Protein AF-A0A1E5IM64-F1 (afdb_monomer)

Sequence (85 aa):
MDRYGTFKNLRIIPKEPMTGEESFTLAGILLFGKDEIIAAAVPAFRIDLIKRVDNYDRLDLRTNLIDAYEIVNKEYLGNSLPDLL

Mean predicted aligned error: 8.95 Å

Organism: Endomicrobium trichonymphae (NCBI:txid1408204)

Solvent-accessible surface area (backbone atoms only — not comparable to full-atom values): 5230 Å² total; per-residue (Å²): 134,59,75,68,60,54,38,47,75,70,55,26,46,43,64,41,89,88,80,65,47,75,45,72,32,71,67,36,35,45,48,71,30,52,44,70,55,35,45,70,77,41,69,84,60,66,48,81,45,75,47,80,87,82,71,71,58,69,46,82,42,69,62,21,56,52,60,49,47,52,50,45,41,61,78,73,51,60,83,72,68,74,94,82,127

Structure (mmCIF, N/CA/C/O backbone):
data_AF-A0A1E5IM64-F1
#
_entry.id   AF-A0A1E5IM64-F1
#
loop_
_atom_site.group_PDB
_atom_site.id
_atom_site.type_symbol
_atom_site.label_atom_id
_atom_site.label_alt_id
_atom_site.label_comp_id
_atom_site.label_asym_id
_atom_site.label_entity_id
_atom_site.label_seq_id
_atom_site.pdbx_PDB_ins_code
_atom_site.Cartn_x
_atom_site.Cartn_y
_atom_site.Cartn_z
_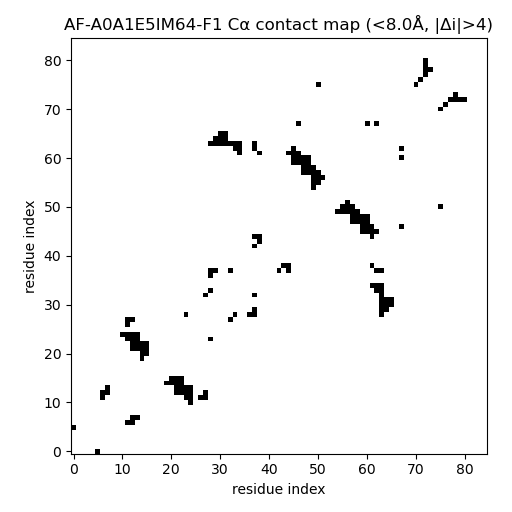atom_site.occupancy
_atom_site.B_iso_or_equiv
_atom_site.auth_seq_id
_atom_site.auth_comp_id
_atom_site.auth_asym_id
_atom_site.auth_atom_id
_atom_site.pdbx_PDB_model_num
ATOM 1 N N . MET A 1 1 ? 3.801 -15.447 18.630 1.00 52.38 1 MET A N 1
ATOM 2 C CA . MET A 1 1 ? 3.151 -14.122 18.729 1.00 52.38 1 MET A CA 1
ATOM 3 C C . MET A 1 1 ? 1.820 -14.199 18.011 1.00 52.38 1 MET A C 1
ATOM 5 O O . MET A 1 1 ? 1.771 -14.790 16.938 1.00 52.38 1 MET A O 1
ATOM 9 N N . ASP A 1 2 ? 0.748 -13.690 18.612 1.00 72.75 2 ASP A N 1
ATOM 10 C CA . ASP A 1 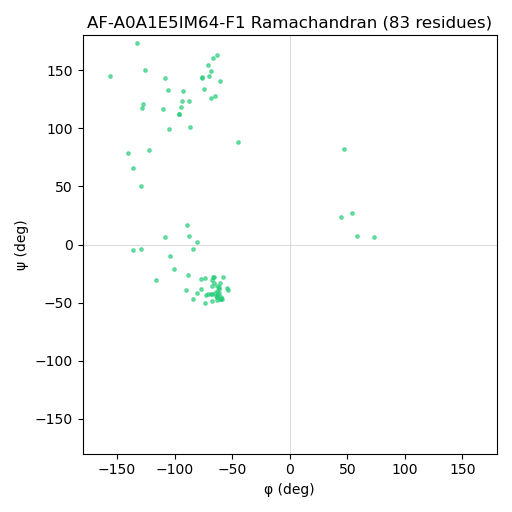2 ? -0.551 -13.591 17.952 1.00 72.75 2 ASP A CA 1
ATOM 11 C C . ASP A 1 2 ? -0.535 -12.421 16.954 1.00 72.75 2 ASP A C 1
ATOM 13 O O . ASP A 1 2 ? 0.102 -11.393 17.175 1.00 72.75 2 ASP A O 1
ATOM 17 N N . ARG A 1 3 ? -1.218 -12.569 15.813 1.00 60.28 3 ARG A N 1
ATOM 18 C CA . ARG A 1 3 ? -1.252 -11.511 14.784 1.00 60.28 3 ARG A CA 1
ATOM 19 C C . ARG A 1 3 ? -1.851 -10.208 15.331 1.00 60.28 3 ARG A C 1
ATOM 21 O O . ARG A 1 3 ? -1.414 -9.128 14.954 1.00 60.28 3 ARG A O 1
ATOM 28 N N . TYR A 1 4 ? -2.802 -10.318 16.257 1.00 61.66 4 TYR A N 1
ATOM 29 C CA . TYR A 1 4 ? -3.477 -9.184 16.891 1.00 61.66 4 TYR A CA 1
ATOM 30 C C . TYR A 1 4 ? -2.550 -8.360 17.799 1.00 61.66 4 TYR A C 1
ATOM 32 O O . TYR A 1 4 ? -2.558 -7.129 17.723 1.00 61.66 4 TYR A O 1
ATOM 40 N N . GLY A 1 5 ? -1.700 -9.006 18.604 1.00 67.31 5 GLY A N 1
ATOM 41 C CA . GLY A 1 5 ? -0.716 -8.319 19.443 1.00 67.31 5 GLY A CA 1
ATOM 42 C C . GLY A 1 5 ? 0.297 -7.501 18.638 1.00 67.31 5 GLY A C 1
ATOM 43 O O . GLY A 1 5 ? 0.644 -6.388 19.036 1.00 67.31 5 GLY A O 1
ATOM 44 N N . THR A 1 6 ? 0.711 -7.989 17.463 1.00 70.31 6 THR A N 1
ATOM 45 C CA . THR A 1 6 ? 1.642 -7.270 16.576 1.00 70.31 6 THR A CA 1
ATOM 46 C C . THR A 1 6 ? 1.056 -5.947 16.074 1.00 70.31 6 THR A C 1
ATOM 48 O O . THR A 1 6 ? 1.705 -4.905 16.180 1.00 70.31 6 THR A O 1
ATOM 51 N N . PHE A 1 7 ? -0.190 -5.945 15.589 1.00 68.56 7 PHE A N 1
ATOM 52 C CA . PHE A 1 7 ? -0.829 -4.727 15.070 1.00 68.56 7 PHE A CA 1
ATOM 53 C C . PHE A 1 7 ? -1.117 -3.685 16.158 1.00 68.56 7 PHE A C 1
ATOM 55 O O . PHE A 1 7 ? -1.055 -2.481 15.894 1.00 68.56 7 PHE A O 1
ATOM 62 N N . LYS A 1 8 ? -1.372 -4.129 17.393 1.00 62.47 8 LYS A N 1
ATOM 63 C CA . LYS A 1 8 ? -1.544 -3.240 18.548 1.00 62.47 8 LYS A CA 1
ATOM 64 C C . LYS A 1 8 ? -0.237 -2.542 18.934 1.00 62.47 8 LYS A C 1
ATOM 66 O O . LYS A 1 8 ? -0.236 -1.333 19.161 1.00 62.47 8 LYS A O 1
ATOM 71 N N . ASN A 1 9 ? 0.881 -3.271 18.934 1.00 68.69 9 ASN A N 1
ATOM 72 C CA . ASN A 1 9 ? 2.205 -2.713 19.237 1.00 68.69 9 ASN A CA 1
ATOM 73 C C . ASN A 1 9 ? 2.675 -1.702 18.180 1.00 68.69 9 ASN A C 1
ATOM 75 O O . ASN A 1 9 ? 3.318 -0.711 18.517 1.00 68.69 9 ASN A O 1
ATOM 79 N N . LEU A 1 10 ? 2.296 -1.907 16.917 1.00 74.00 10 LEU A N 1
ATOM 80 C CA . LEU A 1 10 ? 2.569 -0.977 15.816 1.00 74.00 10 LEU A CA 1
ATOM 81 C C . LEU A 1 10 ? 1.594 0.217 15.760 1.00 74.00 10 LEU A C 1
ATOM 83 O O . LEU A 1 10 ? 1.693 1.039 14.853 1.00 74.00 10 LEU A O 1
ATOM 87 N N . ARG A 1 11 ? 0.644 0.327 16.707 1.00 73.88 11 ARG A N 1
ATOM 88 C CA . ARG A 1 11 ? -0.447 1.328 16.719 1.00 73.88 11 ARG A CA 1
ATOM 89 C C . ARG A 1 11 ? -1.286 1.340 15.435 1.00 73.88 11 ARG A C 1
ATOM 91 O O . ARG A 1 11 ? -1.883 2.357 15.096 1.00 73.88 11 ARG A O 1
ATOM 98 N N . ILE A 1 12 ? -1.368 0.209 14.738 1.00 79.12 12 ILE A N 1
ATOM 99 C CA . ILE A 1 12 ? -2.126 0.081 13.488 1.00 79.12 12 ILE A CA 1
ATOM 100 C C . ILE A 1 12 ? -3.630 -0.029 13.764 1.00 79.12 12 ILE A C 1
ATOM 102 O O . ILE A 1 12 ? -4.425 0.451 12.956 1.00 79.12 12 ILE A O 1
ATOM 106 N N . ILE A 1 13 ? -3.996 -0.594 14.917 1.00 77.00 13 ILE A N 1
ATOM 107 C CA . ILE A 1 13 ? -5.376 -0.723 15.400 1.00 77.00 13 ILE A CA 1
ATOM 108 C C . ILE A 1 13 ? -5.483 -0.027 16.768 1.00 77.00 13 ILE A C 1
ATOM 110 O O . ILE A 1 13 ? -5.329 -0.675 17.809 1.00 77.00 13 ILE A O 1
ATOM 114 N N . PRO A 1 14 ? -5.634 1.307 16.818 1.00 73.50 14 PRO A N 1
ATOM 115 C CA . PRO A 1 14 ? -5.937 2.006 18.053 1.00 73.50 14 PRO A CA 1
ATOM 116 C C . PRO A 1 14 ? -7.364 1.696 18.505 1.00 73.50 14 PRO A C 1
ATOM 118 O O . PRO A 1 14 ? -8.288 1.582 17.700 1.00 73.50 14 PRO A O 1
ATOM 121 N N . LYS A 1 15 ? -7.534 1.627 19.823 1.00 78.06 15 LYS A N 1
ATOM 122 C CA . LYS A 1 15 ? -8.847 1.672 20.456 1.00 78.06 15 LYS A CA 1
ATOM 123 C C . LYS A 1 15 ? -9.211 3.133 20.693 1.00 78.06 15 LYS A C 1
ATOM 125 O O . LYS A 1 15 ? -8.442 3.852 21.334 1.00 78.06 15 LYS A O 1
ATOM 130 N N . GLU A 1 16 ? -10.344 3.566 20.162 1.00 76.56 16 GLU A N 1
ATOM 131 C CA . GLU A 1 16 ? -10.839 4.927 20.339 1.00 76.56 16 GLU A CA 1
ATOM 132 C C . GLU A 1 16 ? -11.241 5.125 21.823 1.00 76.56 16 GLU A C 1
ATOM 134 O O . GLU A 1 16 ? -11.957 4.283 22.377 1.00 76.56 16 GLU A O 1
ATOM 139 N N . PRO A 1 17 ? -10.725 6.156 22.524 1.00 65.69 17 PRO A N 1
ATOM 140 C CA . PRO A 1 17 ? -10.922 6.297 23.971 1.00 65.69 17 PRO A CA 1
ATOM 141 C C . PRO A 1 17 ? -12.362 6.576 24.418 1.00 65.69 17 PRO A C 1
ATOM 143 O O . PRO A 1 17 ? -12.713 6.253 25.551 1.00 65.69 17 PRO A O 1
ATOM 146 N N . MET A 1 18 ? -13.171 7.207 23.571 1.00 72.88 18 MET A N 1
ATOM 147 C CA . MET A 1 18 ? -14.538 7.634 23.862 1.00 72.88 18 MET A CA 1
ATOM 148 C C . MET A 1 18 ? -15.587 6.572 23.512 1.00 72.88 18 MET A C 1
ATOM 150 O O . MET A 1 18 ? -16.546 6.404 24.262 1.00 72.88 18 MET A O 1
ATOM 154 N N . THR A 1 19 ? -15.422 5.848 22.405 1.00 76.94 19 THR A N 1
ATOM 155 C CA . THR A 1 19 ? -16.375 4.837 21.916 1.00 76.94 19 THR A CA 1
ATOM 156 C C . THR A 1 19 ? -15.938 3.413 22.247 1.00 76.94 19 THR A C 1
ATOM 158 O O . THR A 1 19 ? -16.763 2.504 22.300 1.00 76.94 19 THR A O 1
ATOM 161 N N . GLY A 1 20 ? -14.645 3.199 22.504 1.00 75.12 20 GLY A N 1
ATOM 162 C CA . GLY A 1 20 ? -14.070 1.874 22.715 1.00 75.12 20 GLY A CA 1
ATOM 163 C C . GLY A 1 20 ? -13.954 1.040 21.438 1.00 75.12 20 GLY A C 1
ATOM 164 O O . GLY A 1 20 ? -13.585 -0.132 21.530 1.00 75.12 20 GLY A O 1
ATOM 165 N N . GLU A 1 21 ? -14.249 1.619 20.274 1.00 79.12 21 GLU A N 1
ATOM 166 C CA . GLU A 1 21 ? -14.172 0.937 18.987 1.00 79.12 21 GLU A CA 1
ATOM 167 C C . GLU A 1 21 ? -12.723 0.796 18.517 1.00 79.12 21 GLU A C 1
ATOM 169 O O . GLU A 1 21 ? -11.883 1.679 18.709 1.00 79.12 21 GLU A O 1
ATOM 174 N N . GLU A 1 22 ? -12.424 -0.335 17.888 1.00 77.94 22 GLU A N 1
ATOM 175 C CA . GLU A 1 22 ? -11.151 -0.564 17.214 1.00 77.94 22 GLU A CA 1
ATOM 176 C C . GLU A 1 22 ? -11.301 -0.186 15.742 1.00 77.94 22 GLU A C 1
ATOM 178 O O . GLU A 1 22 ? -12.160 -0.713 15.036 1.00 77.94 22 GLU A O 1
ATOM 183 N N . SER A 1 23 ? -10.460 0.731 15.274 1.00 76.38 23 SER A N 1
ATOM 184 C CA . SER A 1 23 ? -10.427 1.143 13.871 1.00 76.38 23 SER A CA 1
ATOM 185 C C . SER A 1 23 ? -9.020 1.000 13.316 1.00 76.38 23 SER A C 1
ATOM 187 O O . SER A 1 23 ? -8.032 1.099 14.044 1.00 76.38 23 SER A O 1
ATOM 189 N N . PHE A 1 24 ? -8.912 0.742 12.015 1.00 82.88 24 PHE A N 1
ATOM 190 C CA . PHE A 1 24 ? -7.617 0.768 11.351 1.00 82.88 24 PHE A CA 1
ATOM 191 C C . PHE A 1 24 ? -7.167 2.212 11.175 1.00 82.88 24 PHE A C 1
ATOM 193 O O . PHE A 1 24 ? -7.921 3.066 10.709 1.00 82.88 24 PHE A O 1
ATOM 200 N N . THR A 1 25 ? -5.908 2.480 11.500 1.00 90.06 25 THR A N 1
ATOM 201 C CA . THR A 1 25 ? -5.293 3.749 11.111 1.00 90.06 25 THR A CA 1
ATOM 202 C C . THR A 1 25 ? -5.154 3.835 9.600 1.00 90.06 25 THR A C 1
ATOM 204 O O . THR A 1 25 ? -5.073 2.822 8.901 1.00 90.06 25 THR A O 1
ATOM 207 N N . LEU A 1 26 ? -4.997 5.061 9.105 1.00 90.50 26 LEU A N 1
ATOM 208 C CA . LEU A 1 26 ? -4.614 5.288 7.719 1.00 90.50 26 LEU A CA 1
ATOM 209 C C . LEU A 1 26 ? -3.325 4.533 7.345 1.00 90.50 26 LEU A C 1
ATOM 211 O O . LEU A 1 26 ? -3.248 3.977 6.258 1.00 90.50 26 LEU A O 1
ATOM 215 N N . ALA A 1 27 ? -2.344 4.437 8.249 1.00 89.81 27 ALA A N 1
ATOM 216 C CA . ALA A 1 27 ? -1.138 3.643 8.009 1.00 89.81 27 ALA A CA 1
ATOM 217 C C . ALA A 1 27 ? -1.462 2.153 7.806 1.00 89.81 27 ALA A C 1
ATOM 219 O O . ALA A 1 27 ? -0.933 1.532 6.892 1.00 89.81 27 ALA A O 1
ATOM 220 N N . GLY A 1 28 ? -2.375 1.595 8.606 1.00 90.12 28 GLY A N 1
ATOM 221 C CA . GLY A 1 28 ? -2.872 0.230 8.418 1.00 90.12 28 GLY A CA 1
ATOM 222 C C . GLY A 1 28 ? -3.545 0.020 7.069 1.00 90.12 28 GLY A C 1
ATOM 223 O O . GLY A 1 28 ? -3.263 -0.960 6.386 1.00 90.12 28 GLY A O 1
ATOM 224 N N . ILE A 1 29 ? -4.393 0.970 6.674 1.00 93.19 29 ILE A N 1
ATOM 225 C CA . ILE A 1 29 ? -5.093 0.947 5.388 1.00 93.19 29 ILE A CA 1
ATOM 226 C C . ILE A 1 29 ? -4.099 1.031 4.224 1.00 93.19 29 ILE A C 1
ATOM 228 O O . ILE A 1 29 ? -4.214 0.261 3.281 1.00 93.19 29 ILE A O 1
ATOM 232 N N . LEU A 1 30 ? -3.099 1.912 4.282 1.00 94.69 30 LEU A N 1
ATOM 233 C CA . LEU A 1 30 ? -2.125 2.057 3.197 1.00 94.69 30 LEU A CA 1
ATOM 234 C C . LEU A 1 30 ? -1.116 0.904 3.130 1.00 94.69 30 LEU A C 1
ATOM 236 O O . LEU A 1 30 ? -0.622 0.612 2.048 1.00 94.69 30 LEU A O 1
ATOM 240 N N . LEU A 1 31 ? -0.798 0.252 4.253 1.00 93.62 31 LEU A N 1
ATOM 241 C CA . LEU A 1 31 ? 0.122 -0.890 4.282 1.00 93.62 31 LEU A CA 1
ATOM 242 C C . LEU A 1 31 ? -0.551 -2.204 3.869 1.00 93.62 31 LEU A C 1
ATOM 244 O O . LEU A 1 31 ? 0.063 -2.982 3.153 1.00 93.62 31 LEU A O 1
ATOM 248 N N . PHE A 1 32 ? -1.781 -2.458 4.327 1.00 92.38 32 PHE A N 1
ATOM 249 C CA . PHE A 1 32 ? -2.428 -3.777 4.222 1.00 92.38 32 PHE A CA 1
ATOM 250 C C . PHE A 1 32 ? -3.843 -3.743 3.628 1.00 92.38 32 PHE A C 1
ATOM 252 O O . PHE A 1 32 ? -4.487 -4.786 3.505 1.00 92.38 32 PHE A O 1
ATOM 259 N N . GLY A 1 33 ? -4.383 -2.561 3.334 1.00 93.38 33 GLY A N 1
ATOM 260 C CA . GLY A 1 33 ? -5.726 -2.422 2.784 1.00 93.38 33 GLY A CA 1
ATOM 261 C C . GLY A 1 33 ? -5.819 -2.968 1.363 1.00 93.38 33 GLY A C 1
ATOM 262 O O . GLY A 1 33 ? -4.866 -2.911 0.591 1.00 93.38 33 GLY A O 1
ATOM 263 N N . LYS A 1 34 ? -7.001 -3.471 1.005 1.00 96.12 34 LYS A N 1
ATOM 264 C CA . LYS A 1 34 ? -7.319 -3.776 -0.393 1.00 96.12 34 LYS A CA 1
ATOM 265 C C . LYS A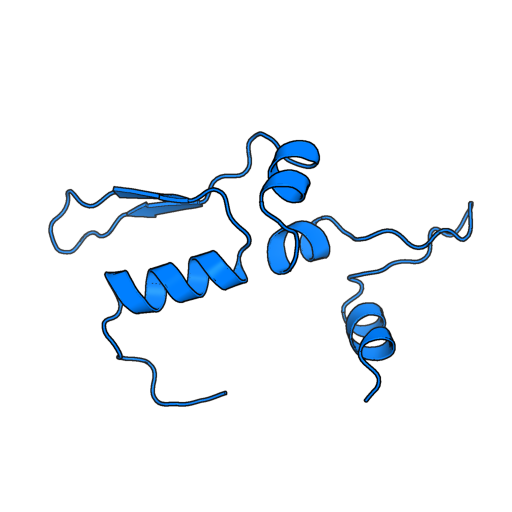 1 34 ? -7.503 -2.487 -1.185 1.00 96.12 34 LYS A C 1
ATOM 267 O O . LYS A 1 34 ? -7.936 -1.479 -0.620 1.00 96.12 34 LYS A O 1
ATOM 272 N N . ASP A 1 35 ? -7.273 -2.554 -2.487 1.00 97.44 35 ASP A N 1
ATOM 273 C CA . ASP A 1 35 ? -7.374 -1.409 -3.393 1.00 97.44 35 ASP A CA 1
ATOM 274 C C . ASP A 1 35 ? -8.734 -0.704 -3.297 1.00 97.44 35 ASP A C 1
ATOM 276 O O . ASP A 1 35 ? -8.781 0.525 -3.261 1.00 97.44 35 ASP A O 1
ATOM 280 N N . GLU A 1 36 ? -9.844 -1.442 -3.153 1.00 97.00 36 GLU A N 1
ATOM 281 C CA . GLU A 1 36 ? -11.171 -0.820 -3.031 1.00 97.00 36 GLU A CA 1
ATOM 282 C C . GLU A 1 36 ? -11.327 -0.039 -1.718 1.00 97.00 36 GLU A C 1
ATOM 284 O O . GLU A 1 36 ? -11.952 1.022 -1.687 1.00 97.00 36 GLU A O 1
ATOM 289 N N . ILE A 1 37 ? -10.729 -0.540 -0.632 1.00 95.94 37 ILE A N 1
ATOM 290 C CA . ILE A 1 37 ? -10.742 0.123 0.677 1.00 95.94 37 ILE A CA 1
ATOM 291 C C . ILE A 1 37 ? -9.863 1.371 0.648 1.00 95.94 37 ILE A C 1
ATOM 293 O O . ILE A 1 37 ? -10.270 2.416 1.155 1.00 95.94 37 ILE A O 1
ATOM 297 N N . ILE A 1 38 ? -8.685 1.291 0.027 1.00 96.25 38 ILE A N 1
ATOM 298 C CA . ILE A 1 38 ? -7.793 2.442 -0.147 1.00 96.25 38 ILE A CA 1
ATOM 299 C C . ILE A 1 38 ? -8.469 3.503 -1.016 1.00 96.25 38 ILE A C 1
ATOM 301 O O . ILE A 1 38 ? -8.468 4.672 -0.644 1.00 96.25 38 ILE A O 1
ATOM 305 N N . ALA A 1 39 ? -9.102 3.113 -2.125 1.00 96.44 39 ALA A N 1
ATOM 306 C CA . ALA A 1 39 ? -9.815 4.033 -3.005 1.00 96.44 39 ALA A CA 1
ATOM 307 C C . ALA A 1 39 ? -11.009 4.705 -2.309 1.00 96.44 39 ALA A C 1
ATOM 309 O O . ALA A 1 39 ? -11.270 5.881 -2.555 1.00 96.44 39 ALA A O 1
ATOM 310 N N . ALA A 1 40 ? -11.712 3.992 -1.424 1.00 95.81 40 ALA A N 1
ATOM 311 C CA . ALA A 1 40 ? -12.802 4.558 -0.635 1.00 95.81 40 ALA A CA 1
ATOM 312 C C . ALA A 1 40 ? -12.299 5.505 0.470 1.00 95.81 40 ALA A C 1
ATOM 314 O O . ALA A 1 40 ? -12.865 6.579 0.666 1.00 95.81 40 ALA A O 1
ATOM 315 N N . ALA A 1 41 ? -11.237 5.124 1.186 1.00 93.69 41 ALA A N 1
ATOM 316 C CA . ALA A 1 41 ? -10.700 5.899 2.304 1.00 93.69 41 ALA A CA 1
ATOM 317 C C . ALA A 1 41 ? -9.875 7.113 1.846 1.00 93.69 41 ALA A C 1
ATOM 319 O O . ALA A 1 41 ? -9.936 8.177 2.462 1.00 93.69 41 ALA A O 1
ATOM 320 N N . VAL A 1 42 ? -9.097 6.962 0.770 1.00 95.00 42 VAL A N 1
ATOM 321 C CA . VAL A 1 42 ? -8.208 7.987 0.207 1.00 95.00 42 VAL A CA 1
ATOM 322 C C . VAL A 1 42 ? -8.260 7.945 -1.331 1.00 95.00 42 VAL A C 1
ATOM 324 O O . VAL A 1 42 ? -7.331 7.460 -1.977 1.00 95.00 42 VAL A O 1
ATOM 327 N N . PRO A 1 43 ? -9.303 8.516 -1.964 1.00 94.31 43 PRO A N 1
ATOM 328 C CA . PRO A 1 43 ? -9.486 8.458 -3.424 1.00 94.31 43 PRO A CA 1
ATOM 329 C C . PRO A 1 43 ? -8.324 9.044 -4.243 1.00 94.31 43 PRO A C 1
ATOM 331 O O . PRO A 1 43 ? -8.078 8.658 -5.390 1.00 94.31 43 PRO A O 1
ATOM 334 N N . ALA A 1 44 ? -7.605 10.000 -3.652 1.00 94.56 44 ALA A N 1
ATOM 335 C CA . ALA A 1 44 ? -6.458 10.662 -4.263 1.00 94.56 44 ALA A CA 1
ATOM 336 C C . ALA A 1 44 ? -5.139 9.883 -4.105 1.00 94.56 44 ALA A C 1
ATOM 338 O O . ALA A 1 44 ? -4.119 10.324 -4.635 1.00 94.56 44 ALA A O 1
ATOM 339 N N . PHE A 1 45 ? -5.135 8.758 -3.382 1.00 95.69 45 PHE A N 1
ATOM 340 C CA . PHE A 1 45 ? -3.929 7.966 -3.184 1.00 95.69 45 P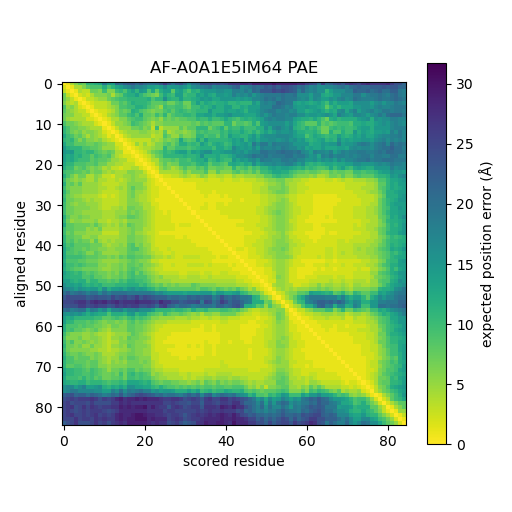HE A CA 1
ATOM 341 C C . PHE A 1 45 ? -3.445 7.376 -4.511 1.00 95.69 45 PHE A C 1
ATOM 343 O O . PHE A 1 45 ? -4.198 6.751 -5.262 1.00 95.69 45 PHE A O 1
ATOM 350 N N . ARG A 1 46 ? -2.169 7.614 -4.799 1.00 94.69 46 ARG A N 1
ATOM 351 C CA . ARG A 1 46 ? -1.449 7.098 -5.960 1.00 94.69 46 ARG A CA 1
ATOM 352 C C . ARG A 1 46 ? 0.038 7.086 -5.650 1.00 94.69 46 ARG A C 1
ATOM 354 O O . ARG A 1 46 ? 0.535 7.991 -4.979 1.00 94.69 46 ARG A O 1
ATOM 361 N N . ILE A 1 47 ? 0.731 6.087 -6.171 1.00 94.31 47 ILE A N 1
ATOM 362 C CA . ILE A 1 47 ? 2.187 5.988 -6.123 1.00 94.31 47 ILE A CA 1
ATOM 363 C C . ILE A 1 47 ? 2.675 6.194 -7.55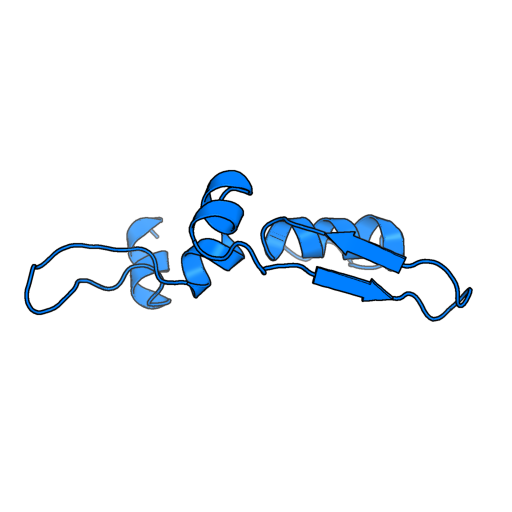2 1.00 94.31 47 ILE A C 1
ATOM 365 O O . ILE A 1 47 ? 2.325 5.433 -8.448 1.00 94.31 47 ILE A O 1
ATOM 369 N N . ASP A 1 48 ? 3.434 7.263 -7.756 1.00 91.25 48 ASP A N 1
ATOM 370 C CA . ASP A 1 48 ? 3.920 7.698 -9.061 1.00 91.25 48 ASP A CA 1
ATOM 371 C C . ASP A 1 48 ? 5.405 7.344 -9.172 1.00 91.25 48 ASP A C 1
ATOM 373 O O . ASP A 1 48 ? 6.265 8.001 -8.576 1.00 91.25 48 ASP A O 1
ATOM 377 N N . LEU A 1 49 ? 5.697 6.240 -9.855 1.00 87.81 49 LEU A N 1
ATOM 378 C CA . LEU A 1 49 ? 7.044 5.701 -9.997 1.00 87.81 49 LEU A CA 1
ATOM 379 C C . LEU A 1 49 ? 7.688 6.235 -11.272 1.00 87.81 49 LEU A C 1
ATOM 381 O O . LEU A 1 49 ? 7.096 6.185 -12.348 1.00 87.81 49 LEU A O 1
ATOM 385 N N . ILE A 1 50 ? 8.930 6.708 -11.156 1.00 84.44 50 ILE A N 1
ATOM 386 C CA . ILE A 1 50 ? 9.714 7.240 -12.275 1.00 84.44 50 ILE A CA 1
ATOM 387 C C . ILE A 1 50 ? 11.075 6.544 -12.297 1.00 84.44 50 ILE A C 1
ATOM 389 O O . ILE A 1 50 ? 11.878 6.719 -11.376 1.00 84.44 50 ILE A O 1
ATOM 393 N N . LYS A 1 51 ? 11.377 5.813 -13.376 1.00 80.69 51 LYS A N 1
ATOM 394 C CA . LYS A 1 51 ? 12.701 5.212 -13.601 1.00 80.69 51 LYS A CA 1
ATOM 395 C C . LYS A 1 51 ? 13.554 6.103 -14.489 1.00 80.69 51 LYS A C 1
ATOM 397 O O . LYS A 1 51 ? 13.304 6.261 -15.678 1.00 80.69 51 LYS A O 1
ATOM 402 N N . ARG A 1 52 ? 14.614 6.663 -13.906 1.00 73.25 52 ARG A N 1
ATOM 403 C CA . ARG A 1 52 ? 15.530 7.610 -14.573 1.00 73.25 52 ARG A CA 1
ATOM 404 C C . ARG A 1 52 ? 16.708 6.952 -15.308 1.00 73.25 52 ARG A C 1
ATOM 406 O O . ARG A 1 52 ? 17.683 7.634 -15.591 1.00 73.25 52 ARG A O 1
ATOM 413 N N . VAL A 1 53 ? 16.641 5.649 -15.591 1.00 69.38 53 VAL A N 1
ATOM 414 C CA . VAL A 1 53 ? 17.686 4.937 -16.357 1.00 69.38 53 VAL A CA 1
ATOM 415 C C . VAL A 1 53 ? 17.458 5.115 -17.861 1.00 69.38 53 VAL A C 1
ATOM 417 O O . VAL A 1 53 ? 18.370 5.543 -18.556 1.00 69.38 53 VAL A O 1
ATOM 420 N N . ASP A 1 54 ? 16.216 4.928 -18.322 1.00 59.94 54 ASP A N 1
ATOM 421 C CA . ASP A 1 54 ? 15.807 5.126 -19.727 1.00 59.94 54 ASP A CA 1
ATOM 422 C C . ASP A 1 54 ? 14.919 6.373 -19.927 1.00 59.94 54 ASP A C 1
ATOM 424 O O . ASP A 1 54 ? 14.409 6.637 -21.010 1.00 59.94 54 ASP A O 1
ATOM 428 N N . ASN A 1 55 ? 14.751 7.173 -18.868 1.00 55.69 55 ASN A N 1
ATOM 429 C CA . ASN A 1 55 ? 14.092 8.486 -18.831 1.00 55.69 55 ASN A CA 1
ATOM 430 C C . ASN A 1 55 ? 12.612 8.572 -19.275 1.00 55.69 55 ASN A C 1
ATOM 432 O O . ASN A 1 55 ? 12.084 9.684 -19.300 1.00 55.69 55 ASN A O 1
ATOM 436 N N . TYR A 1 56 ? 11.918 7.458 -19.548 1.00 57.69 56 TYR A N 1
ATOM 437 C CA . TYR A 1 56 ? 10.512 7.496 -19.998 1.00 57.69 56 TYR A CA 1
ATOM 438 C C . TYR A 1 56 ? 9.546 6.492 -19.348 1.00 57.69 56 TYR A C 1
ATOM 440 O O . TYR A 1 56 ? 8.340 6.612 -19.568 1.00 57.69 56 TYR A O 1
ATOM 448 N N . ASP A 1 57 ? 10.008 5.580 -18.489 1.00 72.00 57 ASP A N 1
ATOM 449 C CA . ASP A 1 57 ? 9.105 4.624 -17.839 1.00 72.00 57 ASP A CA 1
AT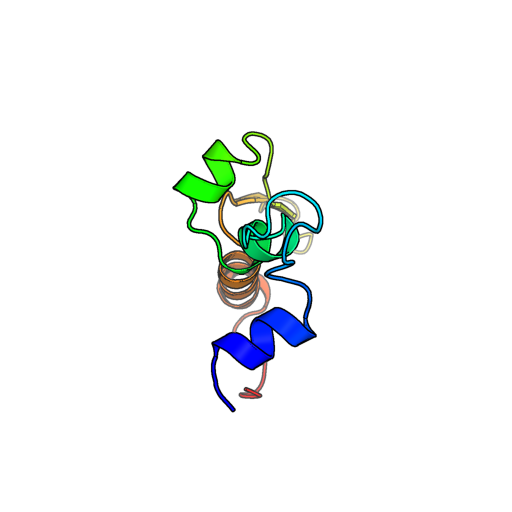OM 450 C C . ASP A 1 57 ? 8.516 5.214 -16.556 1.00 72.00 57 ASP A C 1
ATOM 452 O O . ASP A 1 57 ? 9.158 5.267 -15.497 1.00 72.00 57 ASP A O 1
ATOM 456 N N . ARG A 1 58 ? 7.268 5.675 -16.680 1.00 84.00 58 ARG A N 1
ATOM 457 C CA . ARG A 1 58 ? 6.416 6.105 -15.573 1.00 84.00 58 ARG A CA 1
ATOM 458 C C . ARG A 1 58 ? 5.349 5.051 -15.310 1.00 84.00 58 ARG A C 1
ATOM 460 O O . ARG A 1 58 ? 4.678 4.617 -16.242 1.00 84.00 58 ARG A O 1
ATOM 467 N N . LEU A 1 59 ? 5.163 4.690 -14.047 1.00 87.12 59 LEU A N 1
ATOM 468 C CA . LEU A 1 59 ? 4.127 3.757 -13.621 1.00 87.12 59 LEU A CA 1
ATOM 469 C C . LEU A 1 59 ? 3.308 4.386 -12.498 1.00 87.12 59 LEU A C 1
ATOM 471 O O . LEU A 1 59 ? 3.842 4.740 -11.450 1.00 87.12 59 LEU A O 1
ATOM 475 N N . ASP A 1 60 ? 2.007 4.519 -12.729 1.00 91.75 60 ASP A N 1
ATOM 476 C CA . ASP A 1 60 ? 1.051 4.944 -11.712 1.00 91.75 60 ASP A CA 1
ATOM 477 C C . ASP A 1 60 ? 0.427 3.703 -11.063 1.00 91.75 60 ASP A C 1
ATOM 479 O O . ASP A 1 60 ? -0.258 2.921 -11.724 1.00 91.75 60 ASP A O 1
ATOM 483 N N . LEU A 1 61 ? 0.630 3.540 -9.756 1.00 94.25 61 LEU A N 1
ATOM 484 C CA . LEU A 1 61 ? 0.042 2.464 -8.961 1.00 94.25 61 LEU A CA 1
ATOM 485 C C . LEU A 1 61 ? -1.043 3.003 -8.026 1.00 94.25 61 LEU A C 1
ATOM 487 O O . LEU A 1 61 ? -0.923 4.090 -7.453 1.00 94.25 61 LEU A O 1
ATOM 491 N N . ARG A 1 62 ? -2.103 2.213 -7.846 1.00 95.44 62 ARG A N 1
ATOM 492 C CA . ARG A 1 62 ? -3.229 2.492 -6.939 1.00 95.44 62 ARG A CA 1
ATOM 493 C C . ARG A 1 62 ? -3.512 1.292 -6.034 1.00 95.44 62 ARG A C 1
ATOM 495 O O . ARG A 1 62 ? -4.644 0.837 -5.945 1.00 95.44 62 ARG A O 1
ATOM 502 N N . THR A 1 63 ? -2.460 0.790 -5.400 1.00 96.62 63 THR A N 1
ATOM 503 C CA . THR A 1 63 ? -2.498 -0.379 -4.513 1.00 96.62 63 THR A CA 1
ATOM 504 C C . THR A 1 63 ? -1.765 -0.103 -3.204 1.00 96.62 63 THR A C 1
ATOM 506 O O . THR A 1 63 ? -1.166 0.963 -3.057 1.00 96.62 63 THR A O 1
ATOM 509 N N . ASN A 1 64 ? -1.821 -1.016 -2.237 1.00 96.50 64 ASN A N 1
ATOM 510 C CA . ASN A 1 64 ? -1.137 -0.840 -0.958 1.00 96.50 64 ASN A CA 1
ATOM 511 C C . ASN A 1 64 ? 0.394 -0.759 -1.115 1.00 96.50 64 ASN A C 1
ATOM 513 O O . ASN A 1 64 ? 0.982 -1.116 -2.136 1.00 96.50 64 ASN A O 1
ATOM 517 N N . LEU A 1 65 ? 1.051 -0.253 -0.073 1.00 95.38 65 LEU A N 1
ATOM 518 C CA . LEU A 1 65 ? 2.488 0.007 -0.071 1.00 95.38 65 LEU A CA 1
ATOM 519 C C . LEU A 1 65 ? 3.336 -1.271 -0.167 1.00 95.38 65 LEU A C 1
ATOM 521 O O . LEU A 1 65 ? 4.456 -1.196 -0.668 1.00 95.38 65 LEU A O 1
ATOM 525 N N . ILE A 1 66 ? 2.833 -2.415 0.307 1.00 94.69 66 ILE A N 1
ATOM 526 C CA . ILE A 1 66 ? 3.553 -3.694 0.252 1.00 94.69 66 ILE A CA 1
ATOM 527 C C . ILE A 1 66 ? 3.547 -4.227 -1.182 1.00 94.69 66 ILE A C 1
ATOM 529 O O . ILE A 1 66 ? 4.610 -4.489 -1.738 1.00 94.69 66 ILE A O 1
ATOM 533 N N . ASP A 1 67 ? 2.382 -4.278 -1.819 1.00 94.50 67 ASP A N 1
ATOM 534 C CA . ASP A 1 67 ? 2.244 -4.735 -3.204 1.00 94.50 67 ASP A CA 1
ATOM 535 C C . ASP A 1 67 ? 3.003 -3.805 -4.160 1.00 94.50 67 ASP A C 1
ATOM 537 O O . ASP A 1 67 ? 3.707 -4.250 -5.069 1.00 94.50 67 ASP A O 1
ATOM 541 N N . ALA A 1 68 ? 2.940 -2.491 -3.923 1.00 93.62 68 ALA A N 1
ATOM 542 C CA . ALA A 1 68 ? 3.715 -1.528 -4.693 1.00 93.62 68 ALA A CA 1
ATOM 543 C C . ALA A 1 68 ? 5.230 -1.755 -4.555 1.00 93.62 68 ALA A C 1
ATOM 545 O O . ALA A 1 68 ? 5.958 -1.621 -5.538 1.00 93.62 68 ALA A O 1
ATOM 546 N N . TYR A 1 69 ? 5.712 -2.125 -3.365 1.00 91.50 69 TYR A N 1
ATOM 547 C CA . TYR A 1 69 ? 7.114 -2.478 -3.149 1.00 91.50 69 TYR A CA 1
ATOM 548 C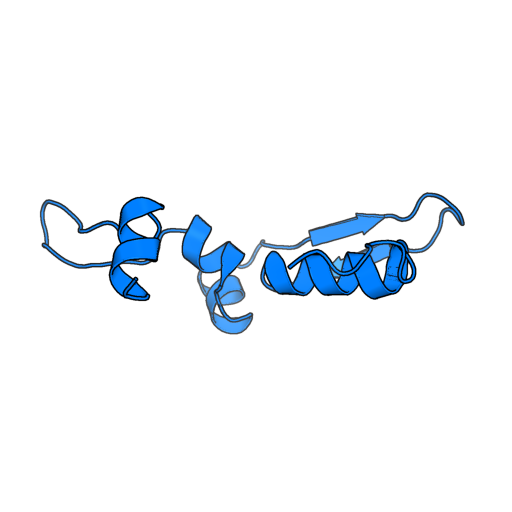 C . TYR A 1 69 ? 7.516 -3.740 -3.927 1.00 91.50 69 TYR A C 1
ATOM 550 O O . TYR A 1 69 ? 8.569 -3.750 -4.565 1.00 91.50 69 TYR A O 1
ATOM 558 N N . GLU A 1 70 ? 6.669 -4.771 -3.954 1.00 89.81 70 GLU A N 1
ATOM 559 C CA . GLU A 1 70 ? 6.918 -5.976 -4.755 1.00 89.81 70 GLU A CA 1
ATOM 560 C C . GLU A 1 70 ? 6.990 -5.669 -6.257 1.00 89.81 70 GLU A C 1
ATOM 562 O O . GLU A 1 70 ? 7.909 -6.132 -6.940 1.00 89.81 70 GLU A O 1
ATOM 567 N N . ILE A 1 71 ? 6.078 -4.831 -6.764 1.00 88.31 71 ILE A N 1
ATOM 568 C CA . ILE A 1 71 ? 6.093 -4.359 -8.157 1.00 88.31 71 ILE A CA 1
ATOM 569 C C . ILE A 1 71 ? 7.397 -3.615 -8.450 1.00 88.31 71 ILE A C 1
ATOM 571 O O . ILE A 1 71 ? 8.054 -3.895 -9.453 1.00 88.31 71 ILE A O 1
ATOM 575 N N . VAL A 1 72 ? 7.812 -2.700 -7.566 1.00 87.00 72 VAL A N 1
ATOM 576 C CA . VAL A 1 72 ? 9.075 -1.965 -7.723 1.00 87.00 72 VAL A CA 1
ATOM 577 C C . VAL A 1 72 ? 10.261 -2.928 -7.784 1.00 87.00 72 VAL A C 1
ATOM 579 O O . VAL A 1 72 ? 11.096 -2.826 -8.682 1.00 87.00 72 VAL A O 1
ATOM 582 N N . ASN A 1 73 ? 10.329 -3.894 -6.872 1.00 84.88 73 ASN A N 1
ATOM 583 C CA . ASN A 1 73 ? 11.420 -4.862 -6.839 1.00 84.88 73 ASN A CA 1
ATOM 584 C C . ASN A 1 73 ? 11.498 -5.691 -8.122 1.00 84.88 73 ASN A C 1
ATOM 586 O O . ASN A 1 73 ? 12.578 -5.845 -8.697 1.00 84.88 73 ASN A O 1
ATOM 590 N N . LYS A 1 74 ? 10.353 -6.206 -8.577 1.00 82.19 74 LYS A N 1
ATOM 591 C CA . LYS A 1 74 ? 10.266 -7.069 -9.753 1.00 82.19 74 LYS A CA 1
ATOM 592 C C . LYS A 1 74 ? 10.592 -6.318 -11.042 1.00 82.19 74 LYS A C 1
ATOM 594 O O . LYS A 1 74 ? 11.400 -6.793 -11.834 1.00 82.19 74 LYS A O 1
ATOM 599 N N . GLU A 1 75 ? 9.980 -5.155 -11.241 1.00 76.69 75 GLU A N 1
ATOM 600 C CA . GLU A 1 75 ? 10.018 -4.431 -12.518 1.00 76.69 75 GLU A CA 1
ATOM 601 C C . GLU A 1 75 ? 11.227 -3.480 -12.631 1.00 76.69 75 GLU A C 1
ATOM 603 O O . GLU A 1 75 ? 11.703 -3.191 -13.732 1.00 76.69 75 GLU A O 1
ATOM 608 N N . TYR A 1 76 ? 11.765 -2.990 -11.505 1.00 73.06 76 TYR A N 1
ATOM 609 C CA . TYR A 1 76 ? 12.793 -1.940 -11.510 1.00 73.06 76 TYR A CA 1
ATOM 610 C C . TYR A 1 76 ? 14.142 -2.368 -10.940 1.00 73.06 76 TYR A C 1
ATOM 612 O O . TYR A 1 76 ? 15.159 -1.837 -11.391 1.00 73.06 76 TYR A O 1
ATOM 620 N N . LEU A 1 77 ? 14.174 -3.300 -9.983 1.00 71.50 77 LEU A N 1
ATOM 621 C CA . LEU A 1 77 ? 15.415 -3.710 -9.314 1.00 71.50 77 LEU A CA 1
ATOM 622 C C . LEU A 1 77 ? 15.955 -5.065 -9.784 1.00 71.50 77 LEU A C 1
ATOM 624 O O . LEU A 1 77 ? 17.086 -5.390 -9.438 1.00 71.50 77 LEU A O 1
ATOM 628 N N . GLY A 1 78 ? 15.190 -5.833 -10.571 1.00 63.06 78 GLY A N 1
ATOM 629 C CA . GLY A 1 78 ? 15.612 -7.087 -11.205 1.00 63.06 78 GLY A CA 1
ATOM 630 C C . GLY A 1 78 ? 16.336 -8.042 -10.253 1.00 63.06 78 GLY A C 1
ATOM 631 O O . GLY A 1 78 ? 17.558 -8.052 -10.240 1.00 63.06 78 GLY A O 1
ATOM 632 N N . ASN A 1 79 ? 15.605 -8.825 -9.449 1.00 55.72 79 ASN A N 1
ATOM 633 C CA . ASN A 1 79 ? 16.137 -9.861 -8.536 1.00 55.72 79 ASN A CA 1
ATOM 634 C C . ASN A 1 79 ? 17.374 -9.463 -7.692 1.00 55.72 79 ASN A C 1
ATOM 636 O O . ASN A 1 79 ? 18.121 -10.328 -7.246 1.00 55.72 79 ASN A O 1
ATOM 640 N N . SER A 1 80 ? 17.605 -8.170 -7.445 1.00 53.56 80 SER A N 1
ATOM 641 C CA . SER A 1 80 ? 18.797 -7.694 -6.725 1.00 53.56 80 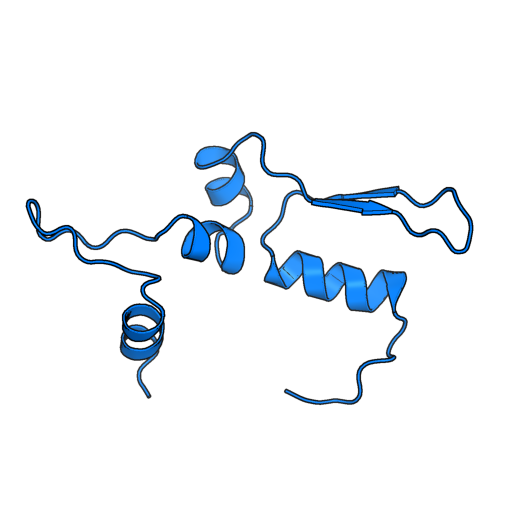SER A CA 1
ATOM 642 C C . SER A 1 80 ? 18.625 -7.663 -5.203 1.00 53.56 80 SER A C 1
ATOM 644 O O . SER A 1 80 ? 19.494 -7.150 -4.500 1.00 53.56 80 SER A O 1
ATOM 646 N N . LEU A 1 81 ? 17.523 -8.196 -4.671 1.00 49.84 81 LEU A N 1
ATOM 647 C CA . LEU A 1 81 ? 17.387 -8.432 -3.238 1.00 49.84 81 LEU A CA 1
ATOM 648 C C . LEU A 1 81 ? 17.750 -9.896 -2.963 1.00 49.84 81 LEU A C 1
ATOM 650 O O . LEU A 1 81 ? 17.026 -10.775 -3.427 1.00 49.84 81 LEU A O 1
ATOM 654 N N . PRO A 1 82 ? 18.864 -10.178 -2.260 1.00 49.41 82 PRO A N 1
ATOM 655 C CA . PRO A 1 82 ? 19.111 -11.520 -1.758 1.00 49.41 82 PRO A CA 1
ATOM 656 C C . PRO A 1 82 ? 17.970 -11.885 -0.810 1.00 49.41 82 PRO A C 1
ATOM 658 O O . PRO A 1 82 ? 17.521 -11.024 -0.054 1.00 49.41 82 PRO A O 1
ATOM 661 N N . ASP A 1 83 ? 17.525 -13.138 -0.877 1.00 50.03 83 ASP A N 1
ATOM 662 C CA . ASP A 1 83 ? 16.496 -13.747 -0.029 1.00 50.03 83 ASP A CA 1
ATOM 663 C C . ASP A 1 83 ? 16.701 -13.398 1.459 1.00 50.03 83 ASP A C 1
ATOM 665 O O . ASP A 1 83 ? 17.402 -14.095 2.192 1.00 50.03 83 ASP A O 1
ATOM 669 N N . LEU A 1 84 ? 16.130 -12.284 1.910 1.00 45.72 84 LEU A N 1
ATOM 670 C CA . LEU A 1 84 ? 16.170 -11.828 3.297 1.00 45.72 84 LEU A CA 1
ATOM 671 C C . LEU A 1 84 ? 14.778 -11.338 3.698 1.00 45.72 84 LEU A C 1
ATOM 673 O O . LEU A 1 84 ? 14.558 -10.160 3.983 1.00 45.72 84 LEU A O 1
ATOM 677 N N . LEU A 1 85 ? 13.861 -12.305 3.719 1.00 41.16 85 LEU A N 1
ATOM 678 C CA . LEU A 1 85 ? 12.778 -12.452 4.690 1.00 41.16 85 LEU A CA 1
ATOM 679 C C . LEU A 1 85 ? 12.724 -13.919 5.125 1.00 41.16 85 LEU A C 1
ATOM 681 O O . LEU A 1 85 ? 12.820 -14.793 4.236 1.00 41.16 85 LEU A O 1
#

Foldseek 3Di:
DDPVVVCVVVVQFDQDPPPRDTDGDPLVCQAPNALVSQCVVPVPDWDWDADPPVRPDIDIDRGHPVVVVVCCCVVPVPPPDDPDD

Radius of gyration: 16.47 Å; Cα contacts (8 Å, |Δi|>4): 91; chains: 1; bounding box: 36×25×44 Å

Nearest PDB structures (foldseek):
  8f8s-assembly1_A  TM=3.365E-01  e=7.529E+00  Oryctolagus cuniculus
  1yj7-assembly1_C  TM=2.583E-01  e=3.841E+00  Escherichia coli
  2y9j-assembly1_Y  TM=2.691E-01  e=8.054E+00  Salmonella enterica subsp. enterica serovar Typhimurium

Secondary structure (DSSP, 8-state):
--HHHHHHHTTSSPBPTTT--B---HHHHHHH--HHHHHHH-TT--EEEEE-SSS-EEEEE-S-HHHHHHHHIIIIITT-S-S--

pLDDT: mean 79.98, std 14.95, range [41.16, 97.44]

=== Feature glossary ===
The record interleaves many kinds of information about one protein. Here is each kind framed as the question it answers.

Q: What known structures does this most resemble?
A: Structural nearest neighbors (via Foldseek easy-search vs the PDB). Reported per hit: target PDB id, E-value, and alignment TM-score. A TM-score above ~0.5 is the conventional threshold for 'same fold'.

Q: Where is each backbone atom in 3D?
A: The mmCIF table is the protein's shape written out atom by atom. For each backbone N, Cα, C, and carbonyl O, it records an (x, y, z) coordinate triple in Å plus the residue type, chain letter, and residue number.

Q: What are the backbone torsion angles?
A: The φ/ψ torsion pair specifies the backbone conformation at each residue. φ rotates about the N–Cα bond, ψ about the Cα–C bond. Steric clashes forbid most of the (φ, ψ) plane — the allowed regions (α-helix basin, β-sheet basin, left-handed helix) are the Ramachandran-allowed regions.

Q: Which residues are buried vs exposed?
A: Solvent-accessible surface area (SASA) is the area in Å² traced out by the centre of a 1.4 Å probe sphere (a water molecule) rolled over the protein's van der Waals surface (Shrake–Rupley / Lee–Richards construction). Buried residues have near-zero SASA; fully exposed residues can exceed 200 Å². The total SASA scales roughly with the number of surface residues.

Q: How confident is the AlphaFold model at each residue?
A: pLDDT is the predicted lDDT-Cα score: AlphaFold's confidence that the local environment of each residue (all inter-atomic distances within 15 Å) is correctly placed. It is a per-residue number between 0 and 100, with higher meaning more reliable.

Q: What does the local fold look like, residue by residue?
A: 3Di is Foldseek's structural alphabet. Each residue is assigned one of twenty discrete states based on how its Cα sits relative to its spatial (not sequential) neighbors. Aligning 3Di strings finds structural homologs roughly as well as full 3D superposition, but orders of magnitude faster.

Q: How big and how compact is the whole molecule?
A: Radius of gyration (Rg) is the root-mean-square distance of Cα atoms from their centroid — a single number for overall size and compactness. A globular domain of N residues has Rg ≈ 2.2·N^0.38 Å; an extended or disordered chain has a much larger Rg. The Cα contact count is the number of residue pairs whose Cα atoms are within 8 Å and are more than four positions apart in sequence — a standard proxy for tertiary packing density. The bounding box is the smallest axis-aligned box enclosing all Cα atoms.

Q: Which residues are in helices, strands, or loops?
A: DSSP 8-state secondary structure assigns each residue one of H (α-helix), G (3₁₀-helix), I (π-helix), E (extended β-strand), B (isolated β-bridge), T (hydrogen-bonded turn), S (bend), or '-' (coil). The assignment is computed from backbone hydrogen-bond geometry via the Kabsch–Sander algorithm.

Q: How mobile is each atom in the crystal?
A: Crystallographic B-factors measure how much each atom's electron density is smeared out, in Å². They rise in mobile loops and surface residues and fall in the buried interi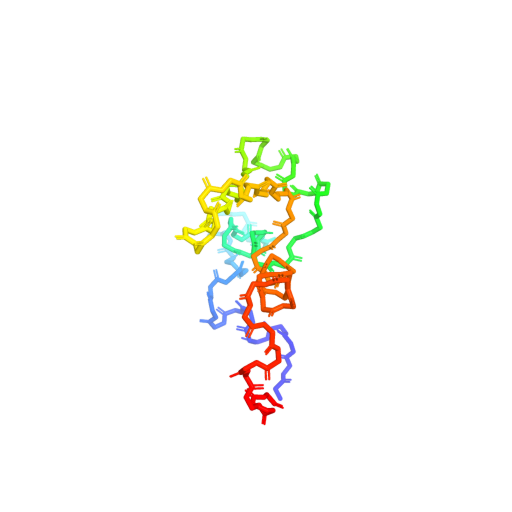or. In AlphaFold models this column is repurposed to hold pLDDT instead.

Q: What if only a Cα trace is available?
A: P-SEA three-state annotation labels each residue as helix, strand, or coil based purely on the geometry of the Cα trace. It serves as a fallback when the full backbone (and thus DSSP) is unavailable.

Q: What family and function is it annotated with?
A: Database cross-references. InterPro integrates a dozen domain/family signature databases into unified entries with residue-range hits. GO terms attach function/process/location labels with evidence codes. CATH codes position the fold in a four-level structural taxonomy. Organism is the NCBI-taxonomy species name.

Q: Are the domains correctly placed relative to each other?
A: Predicted Aligned Error (PAE) is an AlphaFold confidence matrix: entry (i, j) is the expected error in the position of residue j, in ångströms, when the prediction is superimposed on the true structure at residue i. Low PAE within a block of residues means that block is internally rigid and well-predicted; high PAE between two blocks means their relative placement is uncertain even if each block individually is confident.

Q: What do the diagnostic plots show?
A: Three diagnostic plots accompany the record. The Cα contact map visualizes the tertiary structure as a 2D adjacency matrix (8 Å cutoff, sequence-local contacts suppressed). The Ramachandran plot shows the distribution of backbone (φ, ψ) torsions, with points in the α and β basins reflecting secondary structure content. The PAE plot shows AlphaFold's inter-residue confidence as a color matrix.

Q: What is the amino-acid chain?
A: Primary structure: the covalent order of the twenty standard amino acids along the backbone. Two proteins with the same sequence will (almost always) fold to the same structure; two with 30% identity often share a fold but not the details.

Q: What do the rendered images show?
A: The six renders are orthographic views along the three Cartesian axes in both directions. Representation (cartoon, sticks, or surface) and color scheme (sequence-rainbow or by-chain) vary across proteins so the training set covers all the common visualization conventions.